Protein AF-A0AAV1THX6-F1 (afdb_monomer)

Secondary structure (DSSP, 8-state):
-PPPEEEETT-SS-EE--GGGEEEEE-----EEE-TTS-EEE--EEEEEEEEEE-TTS-EEEEEEEEEEE-TT-SSEEEEHHHHHHTT--

Sequence (90 aa):
MSGMWAIVSGATHHICYDKSTFEFLDERNEGEVLVADGNKAAINGVGTIIEKVTLSNGEEREVEIKNALYVPSMNKNLLSIPQINRSGKF

Solvent-accessible surface area (backbone atoms only — not comparable to full-atom values): 5254 Å² total; per-residue (Å²): 129,76,70,76,67,43,78,32,76,89,33,77,51,30,36,36,35,61,75,86,52,43,79,42,70,52,77,40,83,74,55,67,45,81,45,97,88,73,49,73,43,58,24,54,21,45,23,32,30,71,43,82,43,74,44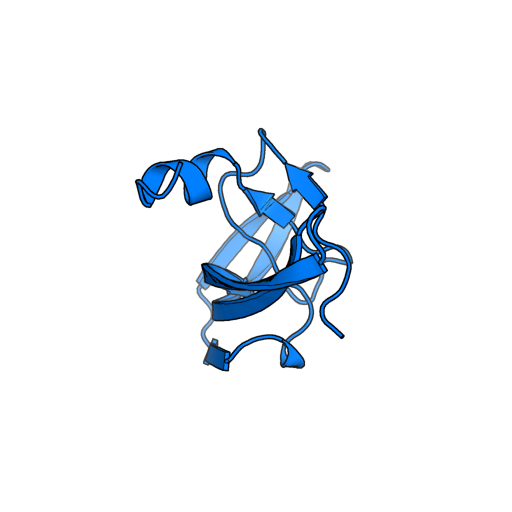,97,86,68,50,77,43,80,44,77,46,68,70,23,33,31,26,65,91,46,92,62,28,33,41,13,48,58,46,53,42,72,69,68,79,100

Structure (mmCIF, N/CA/C/O backbone):
data_AF-A0AAV1THX6-F1
#
_entry.id   AF-A0AAV1THX6-F1
#
loop_
_atom_site.group_PDB
_atom_site.id
_atom_site.type_symbol
_atom_site.label_atom_id
_atom_site.label_alt_id
_atom_site.label_comp_id
_atom_site.label_asym_id
_atom_site.label_entity_id
_atom_site.label_seq_id
_atom_site.pdbx_PDB_ins_code
_atom_site.Cartn_x
_atom_site.Cartn_y
_atom_site.Cartn_z
_atom_site.occupancy
_atom_site.B_iso_or_equiv
_atom_site.auth_seq_id
_atom_site.auth_comp_id
_atom_site.auth_asym_id
_atom_site.auth_atom_id
_atom_site.pdbx_PDB_model_num
ATOM 1 N N . MET A 1 1 ? -8.763 -11.049 6.036 1.00 42.84 1 MET A N 1
ATOM 2 C CA . MET A 1 1 ? -7.981 -10.267 7.016 1.00 42.84 1 MET A CA 1
ATOM 3 C C . MET A 1 1 ? -6.836 -9.682 6.233 1.00 42.84 1 MET A C 1
ATOM 5 O O . MET A 1 1 ? -6.081 -10.462 5.666 1.00 42.84 1 MET A O 1
ATOM 9 N N . SER A 1 2 ? -6.754 -8.361 6.136 1.00 55.34 2 SER A N 1
ATOM 10 C CA . SER A 1 2 ? -5.567 -7.715 5.591 1.00 55.34 2 SER A CA 1
ATOM 11 C C . SER A 1 2 ? -4.346 -8.167 6.390 1.00 55.34 2 SER A C 1
ATOM 13 O O . SER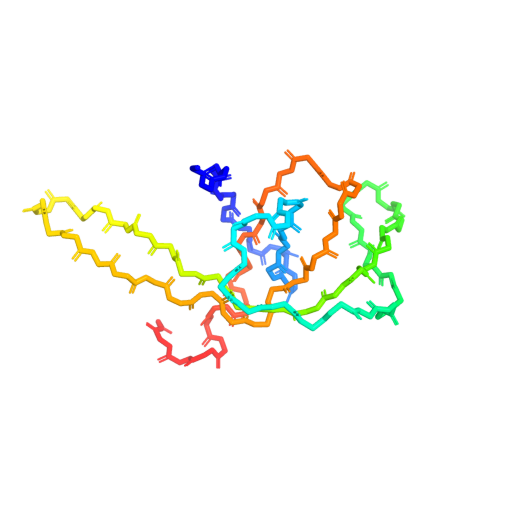 A 1 2 ? -4.378 -8.279 7.619 1.00 55.34 2 SER A O 1
ATOM 15 N N . GLY A 1 3 ? -3.276 -8.535 5.686 1.00 65.94 3 GLY A N 1
ATOM 16 C CA . GLY A 1 3 ? -2.005 -8.835 6.336 1.00 65.94 3 GLY A CA 1
ATOM 17 C C . GLY A 1 3 ? -1.509 -7.618 7.122 1.00 65.94 3 GLY A C 1
ATOM 18 O O . GLY A 1 3 ? -1.734 -6.480 6.712 1.00 65.94 3 GLY A O 1
ATOM 19 N N . MET A 1 4 ? -0.813 -7.860 8.236 1.00 84.31 4 MET A N 1
ATOM 20 C CA . MET A 1 4 ? -0.212 -6.808 9.062 1.00 84.31 4 MET A CA 1
ATOM 21 C C . MET A 1 4 ? 0.614 -5.837 8.204 1.00 84.31 4 MET A C 1
ATOM 23 O O . MET A 1 4 ? 1.495 -6.255 7.448 1.00 84.31 4 MET A O 1
ATOM 27 N N . TRP A 1 5 ? 0.333 -4.540 8.338 1.00 91.31 5 TRP A N 1
ATOM 28 C CA . TRP A 1 5 ? 1.057 -3.482 7.641 1.00 91.31 5 TRP A CA 1
ATOM 29 C C . TRP A 1 5 ? 2.363 -3.156 8.363 1.00 91.31 5 TRP A C 1
ATOM 31 O O . TRP A 1 5 ? 2.367 -2.813 9.544 1.00 91.31 5 TRP A O 1
ATOM 41 N N . ALA A 1 6 ? 3.479 -3.210 7.640 1.00 93.25 6 ALA A N 1
ATOM 42 C CA . ALA A 1 6 ? 4.728 -2.630 8.109 1.00 93.25 6 ALA A CA 1
ATOM 43 C C . ALA A 1 6 ? 4.722 -1.127 7.810 1.00 93.25 6 ALA A C 1
ATOM 45 O O . ALA A 1 6 ? 4.593 -0.721 6.656 1.00 93.25 6 ALA A O 1
ATOM 46 N N . ILE A 1 7 ? 4.880 -0.294 8.836 1.00 93.00 7 ILE A N 1
ATOM 47 C CA . ILE A 1 7 ? 4.994 1.157 8.666 1.00 93.00 7 ILE A CA 1
ATOM 48 C C . ILE A 1 7 ? 6.447 1.483 8.318 1.00 93.00 7 ILE A C 1
ATOM 50 O O . ILE A 1 7 ? 7.352 1.194 9.100 1.00 93.00 7 ILE A O 1
ATOM 54 N N . VAL A 1 8 ? 6.682 2.067 7.142 1.00 92.50 8 VAL A N 1
ATOM 55 C CA . VAL A 1 8 ? 8.038 2.257 6.608 1.00 92.50 8 VAL A CA 1
ATOM 56 C C . VAL A 1 8 ? 8.259 3.712 6.199 1.00 92.50 8 VAL A C 1
ATOM 58 O O . VAL A 1 8 ? 7.607 4.231 5.294 1.00 92.50 8 VAL A O 1
ATOM 61 N N . SER A 1 9 ? 9.227 4.369 6.844 1.00 91.25 9 SER A N 1
ATOM 62 C CA . SER A 1 9 ? 9.642 5.744 6.526 1.00 91.25 9 SER A CA 1
ATOM 63 C C . SER A 1 9 ? 10.375 5.856 5.188 1.00 91.25 9 SER A C 1
ATOM 65 O O . SER A 1 9 ? 10.238 6.860 4.497 1.00 91.25 9 SER A O 1
ATOM 67 N N . GLY A 1 10 ? 11.130 4.821 4.810 1.00 89.75 10 GLY A N 1
ATOM 68 C CA . GLY A 1 10 ? 11.866 4.757 3.543 1.00 89.75 10 GLY A CA 1
ATOM 69 C C . GLY A 1 10 ? 11.030 4.328 2.333 1.00 89.75 10 GLY A C 1
ATOM 70 O O . GLY A 1 10 ? 11.533 4.359 1.214 1.00 89.75 10 GLY A O 1
ATOM 71 N N . ALA A 1 11 ? 9.772 3.921 2.525 1.00 92.12 11 ALA A N 1
ATOM 72 C CA . ALA A 1 11 ? 8.901 3.544 1.418 1.00 92.12 11 ALA A CA 1
ATOM 73 C C . ALA A 1 11 ? 8.314 4.799 0.768 1.00 92.12 11 ALA A C 1
ATOM 75 O O . ALA A 1 11 ? 7.772 5.666 1.452 1.00 92.12 11 ALA A O 1
ATOM 76 N N . THR A 1 12 ? 8.374 4.885 -0.558 1.00 92.38 12 THR A N 1
ATOM 77 C CA . THR A 1 12 ? 7.777 5.991 -1.325 1.00 92.38 12 THR A CA 1
ATOM 78 C C . THR A 1 12 ? 6.297 5.774 -1.624 1.00 92.38 12 THR A C 1
ATOM 80 O O . THR A 1 12 ? 5.590 6.754 -1.851 1.00 92.38 12 THR A O 1
ATOM 83 N N . HIS A 1 13 ? 5.845 4.515 -1.601 1.00 95.19 13 HIS A N 1
ATOM 84 C CA . HIS A 1 13 ? 4.480 4.109 -1.918 1.00 95.19 13 HIS A CA 1
ATOM 85 C C . HIS A 1 13 ? 3.942 3.084 -0.911 1.00 95.19 13 HIS A C 1
ATOM 87 O O . HIS A 1 13 ? 4.706 2.306 -0.333 1.00 95.19 13 HIS A O 1
ATOM 93 N N . HIS A 1 14 ? 2.626 3.063 -0.726 1.00 95.75 14 HIS A N 1
ATOM 94 C CA . HIS A 1 14 ? 1.889 1.976 -0.114 1.00 95.75 14 HIS A CA 1
ATOM 95 C C . HIS A 1 14 ? 1.955 0.773 -1.051 1.00 95.75 14 HIS A C 1
ATOM 97 O O . HIS A 1 14 ? 1.720 0.907 -2.252 1.00 95.75 14 HIS A O 1
ATOM 103 N N . ILE A 1 15 ? 2.270 -0.396 -0.505 1.00 95.75 15 ILE A N 1
ATOM 104 C CA . ILE A 1 15 ? 2.349 -1.640 -1.269 1.00 95.75 15 ILE A CA 1
ATOM 105 C C . ILE A 1 15 ? 1.456 -2.670 -0.600 1.00 95.75 15 ILE A C 1
ATOM 107 O O . ILE A 1 15 ? 1.554 -2.874 0.609 1.00 95.75 15 ILE A O 1
ATOM 111 N N . CYS A 1 16 ? 0.626 -3.340 -1.390 1.00 96.31 16 CYS A N 1
ATOM 112 C CA . CYS A 1 16 ? -0.154 -4.480 -0.946 1.00 96.31 16 CYS A CA 1
ATOM 113 C C . CYS A 1 16 ? 0.013 -5.644 -1.923 1.00 96.31 16 CYS A C 1
ATOM 115 O O . CYS A 1 16 ? -0.011 -5.454 -3.139 1.00 96.31 16 CYS A O 1
ATOM 117 N N . TYR A 1 17 ? 0.202 -6.848 -1.389 1.00 95.50 17 TYR A N 1
ATOM 118 C CA . TYR A 1 17 ? 0.364 -8.060 -2.198 1.00 95.50 17 TYR A CA 1
ATOM 119 C C . TYR A 1 17 ? -0.926 -8.879 -2.312 1.00 95.50 17 TYR A C 1
ATOM 121 O O . TYR A 1 17 ? -1.033 -9.738 -3.186 1.00 95.50 17 TYR A O 1
ATOM 129 N N . ASP A 1 18 ? -1.899 -8.635 -1.432 1.00 95.00 18 ASP A N 1
ATOM 130 C CA . ASP A 1 18 ? -3.160 -9.366 -1.399 1.00 95.00 18 ASP A CA 1
ATOM 131 C C . ASP A 1 18 ? -4.220 -8.599 -2.188 1.00 95.00 18 ASP A C 1
ATOM 133 O O . ASP A 1 18 ? -4.678 -7.531 -1.795 1.00 95.00 18 ASP A O 1
ATOM 137 N N . LYS A 1 19 ? -4.630 -9.157 -3.326 1.00 95.19 19 LYS A N 1
ATOM 138 C CA . LYS A 1 19 ? -5.659 -8.552 -4.177 1.00 95.19 19 LYS A CA 1
ATOM 139 C C . LYS A 1 19 ? -7.004 -8.418 -3.457 1.00 95.19 19 LYS A C 1
ATOM 141 O O . LYS A 1 19 ? -7.757 -7.492 -3.737 1.00 95.19 19 LYS A O 1
ATOM 146 N N . SER A 1 20 ? -7.315 -9.340 -2.544 1.00 94.19 20 SER A N 1
ATOM 147 C CA . SER A 1 20 ? -8.628 -9.420 -1.898 1.00 94.19 20 SER A CA 1
ATOM 148 C C . SER A 1 20 ? -8.886 -8.309 -0.878 1.00 94.19 20 SER A C 1
ATOM 150 O O . SER A 1 20 ? -10.023 -8.139 -0.447 1.00 94.19 20 SER A O 1
ATOM 152 N N . THR A 1 21 ? -7.859 -7.543 -0.495 1.00 92.94 21 THR A N 1
ATOM 153 C CA . THR A 1 21 ? -8.000 -6.435 0.461 1.00 92.94 21 THR A CA 1
ATOM 154 C C . THR A 1 21 ? -8.418 -5.123 -0.194 1.00 92.94 21 THR A C 1
ATOM 156 O O . THR A 1 21 ? -8.753 -4.175 0.510 1.00 92.94 21 THR A O 1
ATOM 159 N N . PHE A 1 22 ? -8.356 -5.026 -1.522 1.00 95.69 22 PHE A N 1
ATOM 160 C CA . PHE A 1 22 ? -8.731 -3.810 -2.231 1.00 95.69 22 PHE A CA 1
ATOM 161 C C . PHE A 1 22 ? -10.251 -3.690 -2.325 1.00 95.69 22 PHE A C 1
ATOM 163 O O . PHE A 1 22 ? -10.913 -4.566 -2.874 1.00 95.69 22 PHE A O 1
ATOM 170 N N . GLU A 1 23 ? -10.781 -2.566 -1.848 1.00 96.19 23 GLU A N 1
ATOM 171 C CA . GLU A 1 23 ? -12.182 -2.189 -2.065 1.00 96.19 23 GLU A CA 1
ATOM 172 C C . GLU A 1 23 ? -12.396 -1.795 -3.532 1.00 96.19 23 GLU A C 1
ATOM 174 O O . GLU A 1 23 ? -13.378 -2.159 -4.175 1.00 96.19 23 GLU A O 1
ATOM 179 N N . PHE A 1 24 ? -11.419 -1.075 -4.084 1.00 96.88 24 PHE A N 1
ATOM 180 C CA . PHE A 1 24 ? -11.340 -0.749 -5.498 1.00 96.88 24 PHE A CA 1
ATOM 181 C C . PHE A 1 24 ? -9.918 -0.993 -5.990 1.00 96.88 24 PHE A C 1
ATOM 183 O O . PHE A 1 24 ? -8.960 -0.521 -5.373 1.00 96.88 24 PHE A O 1
ATOM 190 N N . LEU A 1 25 ? -9.785 -1.690 -7.116 1.00 97.88 25 LEU A N 1
ATOM 191 C CA . LEU A 1 25 ? -8.511 -1.934 -7.779 1.00 97.88 25 LEU A CA 1
ATOM 192 C C . LEU A 1 25 ? -8.659 -1.695 -9.281 1.00 97.88 25 LEU A C 1
ATOM 194 O O . LEU A 1 25 ? -9.437 -2.373 -9.948 1.00 97.88 25 LEU A O 1
ATOM 198 N N . ASP A 1 26 ? -7.875 -0.756 -9.800 1.00 97.44 26 ASP A N 1
ATOM 199 C CA . ASP A 1 26 ? -7.651 -0.588 -11.232 1.00 97.44 26 ASP A CA 1
ATOM 200 C C . ASP A 1 26 ? -6.499 -1.514 -11.646 1.00 97.44 26 ASP A C 1
ATOM 202 O O . ASP A 1 26 ? -5.323 -1.217 -11.414 1.00 97.44 26 ASP A O 1
ATOM 206 N N . GLU A 1 27 ? -6.845 -2.692 -12.171 1.00 97.12 27 GLU A N 1
ATOM 207 C CA . GLU A 1 27 ? -5.875 -3.690 -12.624 1.00 97.12 27 GLU A CA 1
ATOM 208 C C . GLU A 1 27 ? -5.244 -3.271 -13.949 1.00 97.12 27 GLU A C 1
ATOM 210 O O . GLU A 1 27 ? -5.867 -3.318 -15.012 1.00 97.12 27 GLU A O 1
ATOM 215 N N . ARG A 1 28 ? -3.967 -2.901 -13.887 1.00 92.94 28 ARG A N 1
ATOM 216 C CA . ARG A 1 28 ? -3.179 -2.493 -15.046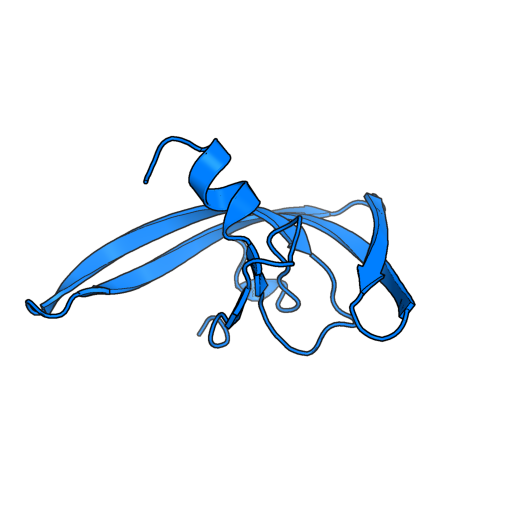 1.00 92.94 28 ARG A CA 1
ATOM 217 C C . ARG A 1 28 ? -1.700 -2.730 -14.799 1.00 92.94 28 ARG A C 1
ATOM 219 O O . ARG A 1 28 ? -1.243 -2.751 -13.660 1.00 92.94 28 ARG A O 1
ATOM 226 N N . ASN A 1 29 ? -0.949 -2.894 -15.880 1.00 93.50 29 ASN A N 1
ATOM 227 C CA . ASN A 1 29 ? 0.504 -2.919 -15.797 1.00 93.50 29 ASN A CA 1
ATOM 228 C C . ASN A 1 29 ? 1.017 -1.482 -15.637 1.00 93.50 29 ASN A C 1
ATOM 230 O O . ASN A 1 29 ? 1.027 -0.722 -16.604 1.00 93.50 29 ASN A O 1
ATOM 234 N N . GLU A 1 30 ? 1.432 -1.135 -14.420 1.00 91.12 30 GLU A N 1
ATOM 235 C CA . GLU A 1 30 ? 1.904 0.209 -14.058 1.00 91.12 30 GLU A CA 1
ATOM 236 C C . GLU A 1 30 ? 3.444 0.299 -14.041 1.00 91.12 30 GLU A C 1
ATOM 238 O O . GLU A 1 30 ? 4.031 1.237 -13.503 1.00 91.12 30 GLU A O 1
ATOM 243 N N . GLY A 1 31 ? 4.125 -0.693 -14.621 1.00 94.75 31 GLY A N 1
ATOM 244 C CA . GLY A 1 31 ? 5.579 -0.798 -14.597 1.00 94.75 31 GLY A CA 1
ATOM 245 C C . GLY A 1 31 ? 6.089 -1.505 -13.344 1.00 94.75 31 GLY A C 1
ATOM 246 O O . GLY A 1 31 ? 5.554 -2.534 -12.934 1.00 94.75 31 GLY A O 1
ATOM 247 N N . GLU A 1 32 ? 7.174 -0.993 -12.763 1.00 96.25 32 GLU A N 1
ATOM 248 C CA . GLU A 1 32 ? 7.913 -1.674 -11.699 1.00 96.25 32 GLU A CA 1
ATOM 249 C C . GLU A 1 32 ? 8.282 -0.724 -10.555 1.00 96.25 32 GLU A C 1
ATOM 251 O O . GLU A 1 32 ? 8.595 0.447 -10.774 1.00 96.25 32 GLU A O 1
ATOM 256 N N . VAL A 1 33 ? 8.329 -1.256 -9.334 1.00 93.69 33 VAL A N 1
ATOM 257 C CA . VAL A 1 33 ? 8.848 -0.569 -8.147 1.00 93.69 33 VAL A CA 1
ATOM 258 C C . VAL A 1 33 ? 10.198 -1.161 -7.734 1.00 93.69 33 VAL A C 1
ATOM 260 O O . VAL A 1 33 ? 10.365 -2.380 -7.707 1.00 93.69 33 VAL A O 1
ATOM 263 N N . LEU A 1 34 ? 11.169 -0.301 -7.408 1.00 93.31 34 LEU A N 1
ATOM 264 C CA . LEU A 1 34 ? 12.440 -0.715 -6.805 1.00 93.31 34 LEU A CA 1
ATOM 265 C C . LEU A 1 34 ? 12.208 -1.050 -5.328 1.00 93.31 34 LEU A C 1
ATOM 267 O O . LEU A 1 34 ? 11.711 -0.212 -4.572 1.00 93.31 34 LEU A O 1
ATOM 271 N N . VAL A 1 35 ? 12.579 -2.259 -4.920 1.00 89.50 35 VAL A N 1
ATOM 272 C CA . VAL A 1 35 ? 12.443 -2.737 -3.539 1.00 89.50 35 VAL A CA 1
ATOM 273 C C . VAL A 1 35 ? 13.790 -2.723 -2.808 1.00 89.50 35 VAL A C 1
ATOM 275 O O . VAL A 1 35 ? 14.841 -2.466 -3.393 1.00 89.50 35 VAL A O 1
ATOM 278 N N . ALA A 1 36 ? 13.760 -2.928 -1.488 1.00 84.88 36 ALA A N 1
ATOM 279 C CA . ALA A 1 36 ? 14.902 -2.671 -0.604 1.00 84.88 36 ALA A CA 1
ATOM 280 C C . ALA A 1 36 ? 16.139 -3.550 -0.873 1.00 84.88 36 ALA A C 1
ATOM 282 O O . ALA A 1 36 ? 17.248 -3.159 -0.522 1.00 84.88 36 ALA A O 1
ATOM 283 N N . ASP A 1 37 ? 15.959 -4.721 -1.483 1.00 84.69 37 ASP A N 1
ATOM 284 C CA . ASP A 1 37 ? 17.042 -5.632 -1.870 1.00 84.69 37 ASP A CA 1
ATOM 285 C C . ASP A 1 37 ? 17.679 -5.271 -3.230 1.00 84.69 37 ASP A C 1
ATOM 287 O O . ASP A 1 37 ? 18.573 -5.972 -3.699 1.00 84.69 37 ASP A O 1
ATOM 291 N N . GLY A 1 38 ? 17.237 -4.175 -3.859 1.00 87.00 38 GLY A N 1
ATOM 292 C CA . GLY A 1 38 ? 17.714 -3.708 -5.159 1.00 87.00 38 GLY A CA 1
ATOM 293 C C . GLY A 1 38 ? 17.013 -4.350 -6.357 1.00 87.00 38 GLY A C 1
ATOM 294 O O . GLY A 1 38 ? 17.265 -3.937 -7.490 1.00 87.00 38 GLY A O 1
ATOM 295 N N . ASN A 1 39 ? 16.119 -5.317 -6.132 1.00 91.38 39 ASN A N 1
ATOM 296 C CA . ASN A 1 39 ? 15.317 -5.911 -7.193 1.00 91.38 39 ASN A CA 1
ATOM 297 C C . ASN A 1 39 ? 14.154 -4.999 -7.598 1.00 91.38 39 ASN A C 1
ATOM 299 O O . ASN A 1 39 ? 13.796 -4.033 -6.919 1.00 91.38 39 ASN A O 1
ATOM 303 N N . LYS A 1 40 ? 13.540 -5.335 -8.731 1.00 94.31 40 LYS A N 1
ATOM 304 C CA . LYS A 1 40 ? 12.321 -4.695 -9.213 1.00 94.31 40 LYS A CA 1
ATOM 305 C C . LYS A 1 40 ? 11.141 -5.644 -9.086 1.00 94.31 40 LYS A C 1
ATOM 307 O O . LYS A 1 40 ? 11.275 -6.837 -9.347 1.00 94.31 40 LYS A O 1
ATOM 312 N N . ALA A 1 41 ? 9.995 -5.102 -8.697 1.00 95.88 41 ALA A N 1
ATOM 313 C CA . ALA A 1 41 ? 8.748 -5.840 -8.574 1.00 95.88 41 ALA A CA 1
ATOM 314 C C . ALA A 1 41 ? 7.675 -5.210 -9.468 1.00 95.88 41 ALA A C 1
ATOM 316 O O . ALA A 1 41 ? 7.511 -3.990 -9.467 1.00 95.88 41 ALA A O 1
ATOM 317 N N . ALA A 1 42 ? 6.956 -6.039 -10.225 1.00 97.56 42 ALA A N 1
ATOM 318 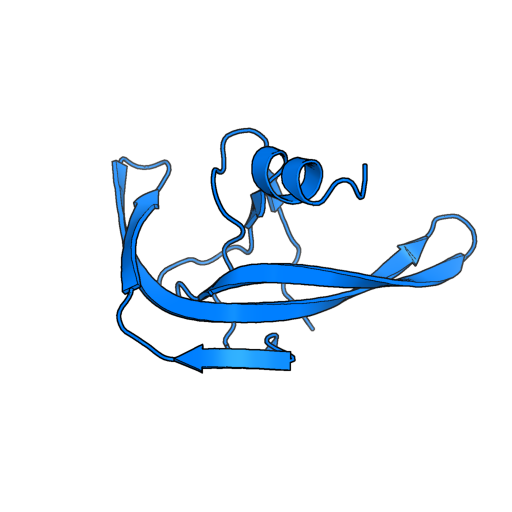C CA . ALA A 1 42 ? 5.917 -5.581 -11.142 1.00 97.56 42 ALA A CA 1
ATOM 319 C C . ALA A 1 42 ? 4.698 -5.041 -10.382 1.00 97.56 42 ALA A C 1
ATOM 321 O O . ALA A 1 42 ? 4.231 -5.650 -9.416 1.00 97.56 42 ALA A O 1
ATOM 322 N N . ILE A 1 43 ? 4.181 -3.904 -10.839 1.00 97.88 43 ILE A N 1
ATOM 323 C CA . ILE A 1 43 ? 2.965 -3.292 -10.316 1.00 97.88 43 ILE A CA 1
ATOM 324 C C . ILE A 1 43 ? 1.803 -3.729 -11.207 1.00 97.88 43 ILE A C 1
ATOM 326 O O . ILE A 1 43 ? 1.734 -3.377 -12.385 1.00 97.88 43 ILE A O 1
ATOM 330 N N .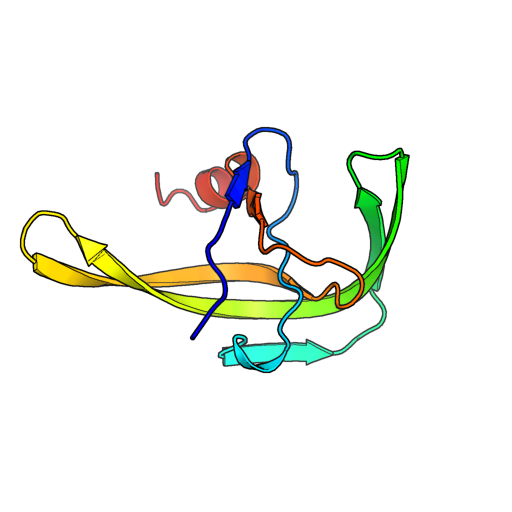 ASN A 1 44 ? 0.877 -4.480 -10.619 1.00 98.12 44 ASN A N 1
ATOM 331 C CA . ASN A 1 44 ? -0.256 -5.093 -11.311 1.00 98.12 44 ASN A CA 1
ATOM 332 C C . ASN A 1 44 ? -1.561 -4.300 -11.143 1.00 98.12 44 ASN A C 1
ATOM 334 O O . ASN A 1 44 ? -2.623 -4.742 -11.583 1.00 98.12 44 ASN A O 1
ATOM 338 N N . GLY A 1 45 ? -1.502 -3.147 -10.485 1.00 97.81 45 GLY A N 1
ATOM 339 C CA . GLY A 1 45 ? -2.626 -2.234 -10.378 1.00 97.81 45 GLY A CA 1
ATOM 340 C C . GLY A 1 45 ? -2.423 -1.180 -9.305 1.00 97.81 45 GLY A C 1
ATOM 341 O O . GLY A 1 45 ? -1.460 -1.218 -8.533 1.00 97.81 45 GLY A O 1
ATOM 342 N N . VAL A 1 46 ? -3.361 -0.243 -9.258 1.00 97.88 46 VAL A N 1
ATOM 343 C CA . VAL A 1 46 ? -3.418 0.806 -8.239 1.00 97.88 46 VAL A CA 1
ATOM 344 C C . VAL A 1 46 ? -4.829 0.857 -7.683 1.00 97.88 46 VAL A C 1
ATOM 346 O O . VAL A 1 46 ? -5.805 0.794 -8.428 1.00 97.88 46 VAL A O 1
ATOM 349 N N . GLY A 1 47 ? -4.954 0.958 -6.366 1.00 97.06 47 GLY A N 1
ATOM 350 C CA . GLY A 1 47 ? -6.263 0.889 -5.740 1.00 97.06 47 GLY A CA 1
ATOM 351 C C . GLY A 1 47 ? -6.351 1.543 -4.375 1.00 97.06 47 GLY A C 1
ATOM 352 O O . GLY A 1 47 ? -5.420 2.200 -3.898 1.00 97.06 47 GLY A O 1
ATOM 353 N N . THR A 1 48 ? -7.510 1.342 -3.763 1.00 96.94 48 THR A N 1
ATOM 354 C CA . THR A 1 48 ? -7.850 1.827 -2.430 1.00 96.94 48 THR A CA 1
ATOM 355 C C . THR A 1 48 ? -8.200 0.648 -1.535 1.00 96.94 48 THR A C 1
ATOM 357 O O . THR A 1 48 ? -8.957 -0.241 -1.925 1.00 96.94 48 THR A O 1
ATOM 360 N N . ILE A 1 49 ? -7.653 0.665 -0.323 1.00 95.81 49 ILE A N 1
ATOM 361 C CA . ILE A 1 49 ? -7.906 -0.329 0.722 1.00 95.81 49 ILE A CA 1
ATOM 362 C C . ILE A 1 49 ? -8.572 0.379 1.903 1.00 95.81 49 ILE A C 1
ATOM 364 O O . ILE A 1 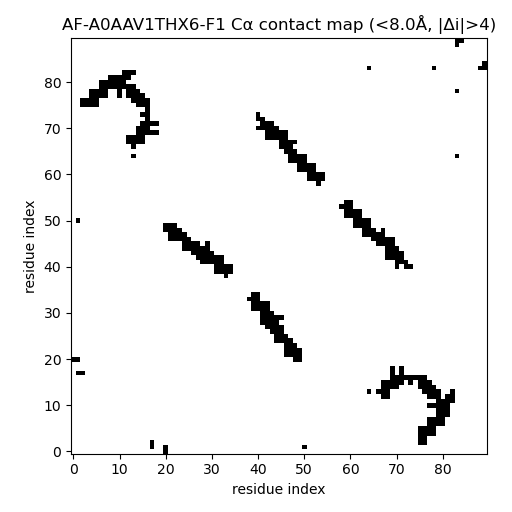49 ? -8.162 1.481 2.273 1.00 95.81 49 ILE A O 1
ATOM 368 N N . ILE A 1 50 ? -9.586 -0.255 2.492 1.00 93.62 50 ILE A N 1
ATOM 369 C CA . ILE A 1 50 ? -10.227 0.204 3.727 1.00 93.62 50 ILE A CA 1
ATOM 370 C C . ILE A 1 50 ? -9.769 -0.712 4.861 1.00 93.62 50 ILE A C 1
ATOM 372 O O . ILE A 1 50 ? -10.163 -1.873 4.941 1.00 93.62 50 ILE A O 1
ATOM 376 N N . GLU A 1 51 ? -8.925 -0.184 5.742 1.00 90.62 51 GLU A N 1
ATOM 377 C CA . GLU A 1 51 ? -8.441 -0.897 6.920 1.00 90.62 51 GLU A CA 1
ATOM 378 C C . GLU A 1 51 ? -9.279 -0.559 8.145 1.00 90.62 51 GLU A C 1
ATOM 380 O O . GLU A 1 51 ? -9.459 0.611 8.480 1.00 90.62 51 GLU A O 1
ATOM 385 N N . LYS A 1 52 ? -9.745 -1.583 8.859 1.00 90.50 52 LYS A N 1
ATOM 386 C CA . LYS A 1 52 ? -10.400 -1.407 10.157 1.00 90.50 52 LYS A CA 1
ATOM 387 C C . LY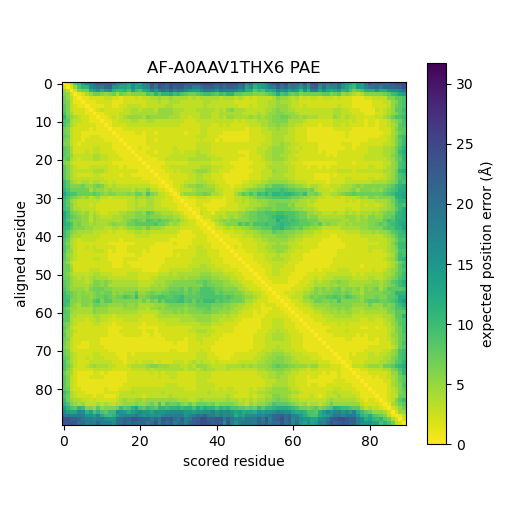S A 1 52 ? -9.356 -1.458 11.258 1.00 90.50 52 LYS A C 1
ATOM 389 O O . LYS A 1 52 ? -8.690 -2.473 11.444 1.00 90.50 52 LYS A O 1
ATOM 394 N N . VAL A 1 53 ? -9.222 -0.361 11.991 1.00 88.62 53 VAL A N 1
ATOM 395 C CA . VAL A 1 53 ? -8.263 -0.211 13.082 1.00 88.62 53 VAL A CA 1
ATOM 396 C C . VAL A 1 53 ? -9.020 -0.023 14.385 1.00 88.62 53 VAL A C 1
ATOM 398 O O . VAL A 1 53 ? -9.808 0.909 14.526 1.00 88.62 53 VAL A O 1
ATOM 401 N N . THR A 1 54 ? -8.745 -0.883 15.359 1.00 90.38 54 THR A N 1
ATOM 402 C CA . THR A 1 54 ? -9.210 -0.696 16.734 1.00 90.38 54 THR A CA 1
ATOM 403 C C . THR A 1 54 ? -8.209 0.174 17.484 1.00 90.38 54 THR A C 1
ATOM 405 O O . THR A 1 54 ? -7.026 -0.155 17.589 1.00 90.38 54 THR A O 1
ATOM 408 N N . LEU A 1 55 ? -8.677 1.306 17.993 1.00 88.38 55 LEU A N 1
ATOM 409 C CA . LEU A 1 55 ? -7.888 2.232 18.791 1.00 88.38 55 LEU A CA 1
ATOM 410 C C . LEU A 1 55 ? -7.730 1.732 20.233 1.00 88.38 55 LEU A C 1
ATOM 412 O O . LEU A 1 55 ? -8.452 0.855 20.705 1.00 88.38 55 LEU A O 1
ATOM 416 N N . SER A 1 56 ? -6.799 2.334 20.974 1.00 90.38 56 SER A N 1
ATOM 417 C CA . SER A 1 56 ? -6.529 1.979 22.376 1.00 90.38 56 SER A CA 1
ATOM 418 C C . SER A 1 56 ? -7.717 2.207 23.319 1.00 90.38 56 SER A C 1
ATOM 420 O O . SER A 1 56 ? -7.783 1.584 24.374 1.00 90.38 56 SER A O 1
ATOM 422 N N . ASN A 1 57 ? -8.659 3.076 22.944 1.00 93.00 57 ASN A N 1
ATOM 423 C CA . ASN A 1 57 ? -9.916 3.311 23.660 1.00 93.00 57 ASN A CA 1
ATOM 424 C C . ASN A 1 57 ? -11.029 2.306 23.282 1.00 93.00 57 ASN A C 1
ATOM 426 O O . ASN A 1 57 ? -12.147 2.444 23.772 1.00 93.00 57 ASN A O 1
ATOM 430 N N . GLY A 1 58 ? -10.748 1.327 22.413 1.00 92.81 58 GLY A N 1
ATOM 431 C CA . GLY A 1 58 ? -11.713 0.340 21.917 1.00 92.81 58 GLY A CA 1
ATOM 432 C C . GLY A 1 58 ? -12.600 0.830 20.767 1.00 92.81 58 GLY A C 1
ATOM 433 O O . GLY A 1 58 ? -13.428 0.065 20.283 1.00 92.81 58 GLY A O 1
ATOM 434 N N . GLU A 1 59 ? -12.444 2.078 20.316 1.00 94.31 59 GLU A N 1
ATOM 435 C CA . GLU A 1 59 ? -13.155 2.610 19.151 1.00 94.31 59 GLU A CA 1
ATOM 436 C C . GLU A 1 59 ? -12.618 1.963 17.868 1.00 94.31 59 GLU A C 1
ATOM 438 O O . GLU A 1 59 ? -11.406 1.887 17.661 1.00 94.31 59 GLU A O 1
ATOM 443 N N . GLU A 1 60 ? -13.512 1.528 16.986 1.00 93.62 60 GLU A N 1
ATOM 444 C CA . GLU A 1 60 ? -13.139 1.111 15.636 1.00 93.62 60 GLU A CA 1
ATOM 445 C C . GLU A 1 60 ? -13.162 2.310 14.692 1.00 93.62 60 GLU A C 1
ATOM 447 O O . GLU A 1 60 ? -14.123 3.080 14.658 1.00 93.62 60 GLU A O 1
ATOM 452 N N . ARG A 1 61 ? -12.106 2.453 13.893 1.00 91.06 61 ARG A N 1
ATOM 453 C CA . ARG A 1 61 ? -12.032 3.434 12.814 1.00 91.06 61 ARG A CA 1
ATOM 454 C C . ARG A 1 61 ? -11.660 2.775 11.507 1.00 91.06 61 ARG A C 1
ATOM 456 O O . ARG A 1 61 ? -10.804 1.898 11.460 1.00 91.06 61 ARG A O 1
ATOM 463 N N . GLU A 1 62 ? -12.265 3.269 10.440 1.00 91.31 62 GLU A N 1
ATOM 464 C CA . GLU A 1 62 ? -11.880 2.918 9.082 1.00 91.31 62 GLU A CA 1
ATOM 465 C C . GLU A 1 62 ? -10.818 3.897 8.578 1.00 91.31 62 GLU A C 1
ATOM 467 O O . GLU A 1 62 ? -10.979 5.120 8.634 1.00 91.31 62 GLU A O 1
ATOM 472 N N . VAL A 1 63 ? -9.705 3.347 8.102 1.00 90.00 63 VAL A N 1
ATOM 473 C CA . VAL A 1 63 ? -8.588 4.081 7.521 1.00 90.00 63 VAL A CA 1
ATOM 474 C C . VAL A 1 63 ? -8.519 3.752 6.042 1.00 90.00 63 VAL A C 1
ATOM 476 O O . VAL A 1 63 ? -8.294 2.614 5.641 1.00 90.00 63 VAL A O 1
ATOM 479 N N . GLU A 1 64 ? -8.692 4.780 5.223 1.00 92.62 64 GLU A N 1
ATOM 480 C CA . GLU A 1 64 ? -8.610 4.657 3.775 1.00 92.62 64 GLU A CA 1
ATOM 481 C C . GLU A 1 64 ? -7.159 4.830 3.305 1.00 92.62 64 GLU A C 1
ATOM 483 O O . GLU A 1 64 ? -6.585 5.921 3.403 1.00 92.62 64 GLU A O 1
ATOM 488 N N . ILE A 1 65 ? -6.576 3.760 2.769 1.00 94.19 65 ILE A N 1
ATOM 489 C CA . ILE A 1 65 ? -5.245 3.745 2.162 1.00 94.19 65 ILE A CA 1
ATOM 490 C C . ILE A 1 65 ? -5.422 3.912 0.652 1.00 94.19 65 ILE A C 1
ATOM 492 O O . ILE A 1 65 ? -5.689 2.953 -0.072 1.00 94.19 65 ILE A O 1
ATOM 496 N N . LYS A 1 66 ? -5.302 5.156 0.181 1.00 94.56 66 LYS A N 1
ATOM 497 C CA . LYS A 1 66 ? -5.447 5.516 -1.238 1.00 94.56 66 LYS A CA 1
ATOM 498 C C . LYS A 1 66 ? -4.158 5.307 -2.016 1.00 94.56 66 LYS A C 1
ATOM 500 O O . LYS A 1 66 ? -3.069 5.529 -1.488 1.00 94.56 66 LYS A O 1
ATOM 505 N N . ASN A 1 67 ? -4.300 5.039 -3.314 1.00 95.69 67 ASN A N 1
ATOM 506 C CA . ASN A 1 67 ? -3.183 4.908 -4.251 1.00 95.69 67 ASN A CA 1
ATOM 507 C C . ASN A 1 67 ? -2.159 3.858 -3.779 1.00 95.69 67 ASN A C 1
ATOM 509 O O . ASN A 1 67 ? -0.949 4.098 -3.812 1.00 95.69 67 ASN A O 1
ATOM 513 N N . ALA A 1 68 ? -2.654 2.725 -3.280 1.00 96.69 68 ALA A N 1
ATOM 514 C CA . ALA A 1 68 ? -1.832 1.575 -2.943 1.00 96.69 68 ALA A CA 1
ATOM 515 C C . ALA A 1 68 ? -1.477 0.798 -4.209 1.00 96.69 68 ALA A C 1
ATOM 517 O O . ALA A 1 68 ? -2.350 0.503 -5.027 1.00 96.69 68 ALA A O 1
ATOM 518 N N . LEU A 1 69 ? -0.195 0.471 -4.360 1.00 97.56 69 LEU A N 1
ATOM 519 C CA . LEU A 1 69 ? 0.302 -0.343 -5.460 1.00 97.56 69 LEU A CA 1
ATOM 520 C C . LEU A 1 69 ? 0.015 -1.814 -5.165 1.00 97.56 69 LEU A C 1
ATOM 522 O O . LEU A 1 69 ? 0.415 -2.330 -4.117 1.00 97.56 69 LEU A O 1
ATOM 526 N N . TYR A 1 70 ? -0.642 -2.492 -6.101 1.00 97.75 70 TYR A N 1
ATOM 527 C CA . TYR A 1 70 ? -0.809 -3.935 -6.054 1.00 97.75 70 TYR A CA 1
ATOM 528 C C . TYR A 1 70 ? 0.438 -4.614 -6.627 1.00 97.75 70 TYR A C 1
ATOM 530 O O . TYR A 1 70 ? 0.717 -4.516 -7.820 1.00 97.75 70 TYR A O 1
ATOM 538 N N . VAL A 1 71 ? 1.203 -5.289 -5.768 1.00 97.00 71 VAL A N 1
ATOM 539 C CA . VAL A 1 71 ? 2.488 -5.914 -6.117 1.00 97.00 71 VAL A CA 1
ATOM 540 C C . VAL A 1 71 ? 2.489 -7.357 -5.595 1.00 97.00 71 VAL A C 1
ATOM 542 O O . VAL A 1 71 ? 2.953 -7.611 -4.481 1.00 97.00 71 VAL A O 1
ATOM 545 N N . PRO A 1 72 ? 1.958 -8.329 -6.359 1.00 95.75 72 PRO A N 1
ATOM 546 C CA . PRO A 1 72 ? 1.724 -9.692 -5.868 1.00 95.75 72 PRO A CA 1
ATOM 547 C C . PRO A 1 72 ? 2.996 -10.491 -5.566 1.00 95.75 72 PRO A C 1
ATOM 549 O O . PRO A 1 72 ? 2.932 -11.495 -4.865 1.00 95.75 72 PRO A O 1
ATOM 552 N N . SER A 1 73 ? 4.154 -10.073 -6.086 1.00 94.75 73 SER A N 1
ATOM 553 C CA . SER A 1 73 ? 5.439 -10.718 -5.791 1.00 94.75 73 SER A CA 1
ATOM 554 C C . SER A 1 73 ? 5.990 -10.369 -4.404 1.00 94.75 73 SER A C 1
ATOM 556 O O . SER A 1 73 ? 6.965 -10.976 -3.964 1.00 94.75 73 SER A O 1
ATOM 558 N N . MET A 1 74 ? 5.405 -9.380 -3.722 1.00 92.31 74 MET A N 1
ATOM 559 C CA . MET A 1 74 ? 5.771 -9.020 -2.354 1.00 92.31 74 MET A CA 1
ATOM 560 C C . MET A 1 74 ? 5.126 -9.981 -1.353 1.00 92.31 74 MET A C 1
ATOM 562 O O . MET A 1 74 ? 4.102 -10.595 -1.622 1.00 92.31 74 MET A O 1
ATOM 566 N N . ASN A 1 75 ? 5.713 -10.095 -0.164 1.00 90.44 75 ASN A N 1
ATOM 567 C CA . ASN A 1 75 ? 5.200 -10.950 0.915 1.00 90.44 75 ASN A CA 1
ATOM 568 C C . ASN A 1 75 ? 4.765 -10.164 2.164 1.00 90.44 75 ASN A C 1
ATOM 570 O O . ASN A 1 75 ? 4.443 -10.758 3.193 1.00 90.44 75 ASN A O 1
ATOM 574 N N . LYS A 1 76 ? 4.807 -8.829 2.101 1.00 90.75 76 LYS A N 1
ATOM 575 C CA . LYS A 1 76 ? 4.437 -7.919 3.188 1.00 90.75 76 LYS A CA 1
ATOM 576 C C . LYS A 1 76 ? 3.730 -6.696 2.627 1.00 90.75 76 LYS A C 1
ATOM 578 O O . LYS A 1 76 ? 4.135 -6.166 1.594 1.00 90.75 76 LYS A O 1
ATOM 583 N N . ASN A 1 77 ? 2.723 -6.229 3.358 1.00 94.12 77 ASN A N 1
ATOM 584 C CA . ASN A 1 77 ? 2.084 -4.946 3.102 1.00 94.12 77 ASN A CA 1
ATOM 585 C C . ASN A 1 77 ? 2.946 -3.825 3.696 1.00 94.12 77 ASN A C 1
ATOM 587 O O . ASN A 1 77 ? 3.417 -3.945 4.831 1.00 94.12 77 ASN A O 1
ATOM 591 N N . LEU A 1 78 ? 3.156 -2.742 2.949 1.00 94.88 78 LEU A N 1
ATOM 592 C CA . LEU A 1 78 ? 3.960 -1.596 3.377 1.00 94.88 78 LEU A CA 1
ATOM 593 C C . LEU A 1 78 ? 3.105 -0.336 3.411 1.00 94.88 78 LEU A C 1
ATOM 595 O O . LEU A 1 78 ? 2.548 0.066 2.393 1.00 94.88 78 LEU A O 1
ATOM 599 N N . LEU A 1 79 ? 3.045 0.326 4.562 1.00 94.62 79 LEU A N 1
ATOM 600 C CA . LEU A 1 79 ? 2.420 1.632 4.708 1.00 94.62 79 LEU A CA 1
ATOM 601 C C . LEU A 1 79 ? 3.516 2.707 4.659 1.00 94.62 79 LEU A C 1
ATOM 603 O O . LEU A 1 79 ? 4.308 2.842 5.593 1.00 94.62 79 LEU A O 1
ATOM 607 N N . SER A 1 80 ? 3.580 3.463 3.561 1.00 94.88 80 SER A N 1
ATOM 608 C CA . SER A 1 80 ? 4.518 4.575 3.396 1.00 94.88 80 SER A CA 1
ATOM 609 C C . SER A 1 80 ? 4.149 5.763 4.289 1.00 94.88 80 SER A C 1
ATOM 611 O O . SER A 1 80 ? 3.082 6.360 4.131 1.00 94.88 80 SER A O 1
ATOM 613 N N . ILE A 1 81 ? 5.065 6.150 5.187 1.00 92.31 81 ILE A N 1
ATOM 614 C CA . ILE A 1 81 ? 4.925 7.388 5.975 1.00 92.31 81 ILE A CA 1
ATOM 615 C C . ILE A 1 81 ? 4.954 8.632 5.066 1.00 92.31 81 ILE A C 1
ATOM 617 O O . ILE A 1 81 ? 4.084 9.492 5.202 1.00 92.31 81 ILE A O 1
ATOM 621 N N . PRO A 1 82 ? 5.891 8.761 4.101 1.00 92.06 82 PRO A N 1
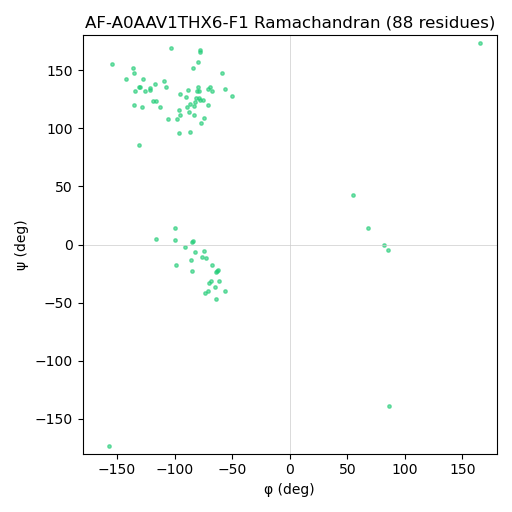ATOM 622 C CA . PRO A 1 82 ? 5.868 9.899 3.186 1.00 92.06 82 PRO A CA 1
ATOM 623 C C . PRO A 1 82 ? 4.544 10.051 2.426 1.00 92.06 82 PRO A C 1
ATOM 625 O O . PRO A 1 82 ? 4.068 11.172 2.257 1.00 92.06 82 PRO A O 1
ATOM 628 N N . GLN A 1 83 ? 3.935 8.951 1.971 1.00 92.94 83 GLN A N 1
ATOM 629 C CA . GLN A 1 83 ? 2.688 9.011 1.210 1.00 9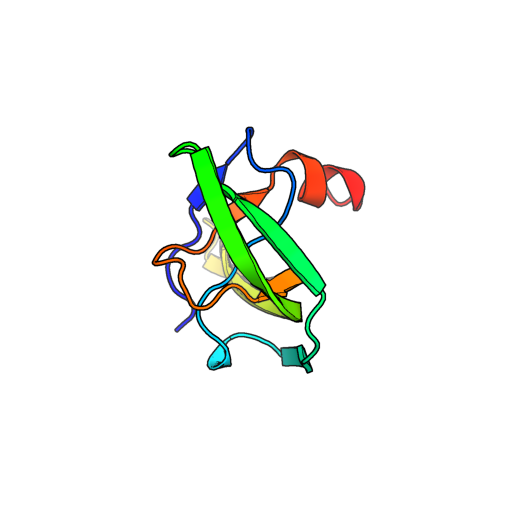2.94 83 GLN A CA 1
ATOM 630 C C . GLN A 1 83 ? 1.483 9.344 2.090 1.00 92.94 83 GLN A C 1
ATOM 632 O O . GLN A 1 83 ? 0.667 10.177 1.691 1.00 92.94 83 GLN A O 1
ATOM 637 N N . ILE A 1 84 ? 1.383 8.760 3.289 1.00 87.94 84 ILE A N 1
ATOM 638 C CA . ILE A 1 84 ? 0.251 9.052 4.173 1.00 87.94 84 ILE A CA 1
ATOM 639 C C . ILE A 1 84 ? 0.265 10.517 4.628 1.00 87.94 84 ILE A C 1
ATOM 641 O O . ILE A 1 84 ? -0.784 11.158 4.633 1.00 87.94 84 ILE A O 1
ATOM 645 N N . ASN A 1 85 ? 1.444 11.101 4.870 1.00 84.56 85 ASN A N 1
ATOM 646 C CA . ASN A 1 85 ? 1.571 12.512 5.250 1.00 84.56 85 ASN A CA 1
ATOM 647 C C . ASN A 1 85 ? 1.204 13.469 4.103 1.00 84.56 85 ASN A C 1
ATOM 649 O O . ASN A 1 85 ? 0.642 14.536 4.337 1.00 84.56 85 ASN A O 1
ATOM 653 N N . ARG A 1 86 ? 1.440 13.090 2.837 1.00 78.31 86 ARG A N 1
ATOM 654 C CA . ARG A 1 86 ? 1.005 13.898 1.676 1.00 78.31 86 ARG A CA 1
ATOM 655 C C . ARG A 1 86 ? -0.511 14.036 1.575 1.00 78.31 86 ARG A C 1
ATOM 657 O O . ARG A 1 86 ? -0.985 14.981 0.955 1.00 78.31 86 ARG A O 1
ATOM 664 N N . SER A 1 87 ? -1.268 13.114 2.170 1.00 62.53 87 SER A N 1
ATOM 665 C CA . SER A 1 87 ? -2.730 13.199 2.199 1.00 62.53 87 SER A CA 1
ATOM 666 C C . SER A 1 87 ? -3.264 14.258 3.175 1.00 62.53 87 SER A C 1
ATOM 668 O O . SER A 1 87 ? -4.471 14.487 3.206 1.00 62.53 87 SER A O 1
ATOM 670 N N . GLY A 1 88 ? -2.390 14.905 3.963 1.00 52.91 88 GLY A N 1
ATOM 671 C CA . GLY A 1 88 ? -2.762 15.933 4.941 1.00 52.91 88 GLY A CA 1
ATOM 672 C C . GLY A 1 88 ? -3.573 15.401 6.125 1.00 52.91 88 GLY A C 1
ATOM 673 O O . GLY A 1 88 ? -4.202 16.181 6.834 1.00 52.91 88 GLY A O 1
ATOM 674 N N . LYS A 1 89 ? -3.607 14.074 6.314 1.00 50.56 89 LYS A N 1
ATOM 675 C CA . LYS A 1 89 ? -4.357 13.406 7.386 1.00 50.56 89 LYS A CA 1
ATOM 676 C C . LYS A 1 89 ? -3.547 13.200 8.676 1.00 50.56 89 LYS A C 1
ATOM 678 O O . LYS A 1 89 ? -4.117 12.700 9.643 1.00 50.56 89 LYS A O 1
ATOM 683 N N . PHE A 1 90 ? -2.271 13.601 8.689 1.00 42.81 90 PHE A N 1
ATOM 684 C CA . PHE A 1 90 ? -1.368 13.629 9.846 1.00 42.81 90 PHE A CA 1
ATOM 685 C C . PHE A 1 90 ? -0.387 14.795 9.727 1.00 42.81 90 PHE A C 1
ATOM 687 O O . PHE A 1 90 ? 0.051 15.063 8.583 1.00 42.81 90 PHE A O 1
#

Foldseek 3Di:
DQFDEDEDQPDPAWEGQDPVQFPDWDFDFPDWDQDPVRDTFTFGTWGKGWDWDQDPVRDTDTDIRHGYTHGNVDDHTYDHPNVVVVVVPD

Nearest PDB structures (foldseek):
  3iuz-assembly1_A  TM=4.102E-01  e=2.182E-01  Cupriavidus pinatubonensis JMP134
  9cj6-assembly1_A  TM=3.383E-01  e=1.112E+00  Severe acute respiratory syndrome coronavirus 2
  7vnu-assembly2_B  TM=3.246E-01  e=8.738E-01  Severe acute respiratory syndrome coronavirus 2
  6z1p-assembly1_AA  TM=2.440E-01  e=4.731E+00  Tetrahymena thermophila SB210

InterPro domains:
  IPR054722 Retrovirus-related Pol polyprotein from transposon TNT 1-94-like, beta-barrel domain [PF22936] (5-88)

Organism: NCBI:txid2874970

Mean predicted aligned error: 4.46 Å

pLDDT: mean 90.08, std 11.49, range [42.81, 98.12]

Radius of gyration: 13.05 Å; Cα contacts (8 Å, |Δi|>4): 198; chains: 1; bounding box: 31×27×40 Å